Protein AF-A0A972GUT8-F1 (afdb_monomer)

Sequence (74 aa):
MIQFGPQLPISEIYMNAVIKQLQQNKGLDESQATQLFEKYYLPIYKQWGMQPNVEEFAEKFQNIDDLVSREEQA

Organism: NCBI:txid2654974

Radius of gyration: 12.43 Å; Cα contacts (8 Å, |Δi|>4): 32; chains: 1; bounding box: 36×27×29 Å

Solvent-accessible surface area (backbone atoms only — not comparable to full-atom values): 4455 Å² total; per-residue (Å²): 133,87,79,78,68,85,83,65,95,65,53,70,67,57,53,51,51,33,34,54,47,38,22,71,76,70,71,41,52,72,69,56,22,45,52,50,43,63,70,48,44,61,63,50,45,64,72,60,76,52,91,70,56,57,66,64,47,39,52,52,49,51,52,50,52,52,52,51,56,53,57,76,75,106

Mean predicted aligned error: 9.22 Å

Secondary structure (DSSP, 8-state):
-----S--S--HHHHHHHHHHHHHHH---HHHHHHHHHHHHHHHHHHHSS---HHHHHHHHHHHHHHHHHHTT-

pLDDT: mean 71.23, std 12.14, range [36.28, 85.88]

Nearest PDB structures (foldseek):
  8uh7-assembly1_A  TM=4.056E-01  e=4.509E+00  Tequatrovirus
  7ega-assembly1_R  TM=3.693E-01  e=3.480E+00  Homo sapiens

Foldseek 3Di:
DDDDPDDDVDDPVLLVLLLVLLCVPVVDDSVVSNVLCVVCVVVVCVVVVDDDDSVVVNVVSVVVVVVVVVVVVD

Structure (mmCIF, N/CA/C/O backbone):
data_AF-A0A972GUT8-F1
#
_entry.id   AF-A0A972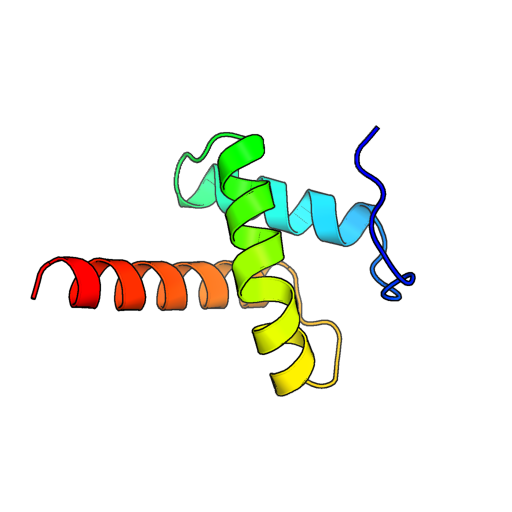GUT8-F1
#
loop_
_atom_site.group_PDB
_atom_site.id
_atom_site.type_symbol
_atom_site.label_atom_id
_atom_site.label_alt_id
_atom_site.label_comp_id
_atom_site.label_asym_id
_atom_site.label_entity_id
_atom_site.label_seq_id
_atom_site.pdbx_PDB_ins_code
_atom_site.Cartn_x
_atom_site.Cartn_y
_atom_site.Cartn_z
_atom_site.occupancy
_atom_site.B_iso_or_equiv
_atom_site.auth_seq_id
_atom_site.auth_comp_id
_atom_site.auth_asym_id
_atom_site.auth_atom_id
_atom_site.pdbx_PDB_model_num
ATOM 1 N N . MET A 1 1 ? 18.257 -6.288 8.010 1.00 36.28 1 MET A N 1
ATOM 2 C CA . MET A 1 1 ? 18.122 -6.642 6.582 1.00 36.28 1 MET A CA 1
ATOM 3 C C . MET A 1 1 ? 16.850 -7.462 6.4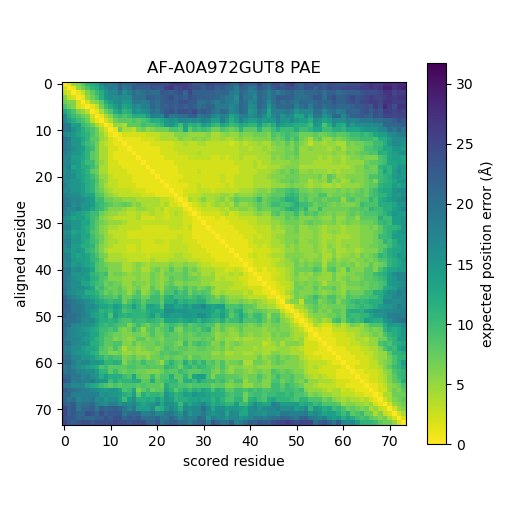67 1.00 36.28 1 MET A C 1
ATOM 5 O O . MET A 1 1 ? 16.847 -8.597 6.925 1.00 36.28 1 MET A O 1
ATOM 9 N N . ILE A 1 2 ? 15.747 -6.857 6.024 1.00 44.59 2 ILE A N 1
ATOM 10 C CA . ILE A 1 2 ? 14.469 -7.568 5.889 1.00 44.59 2 ILE A CA 1
ATOM 11 C C . ILE A 1 2 ? 14.574 -8.415 4.619 1.00 44.59 2 ILE A C 1
ATOM 13 O O . ILE A 1 2 ? 14.765 -7.879 3.531 1.00 44.59 2 ILE A O 1
ATOM 17 N N . GLN A 1 3 ? 14.568 -9.739 4.783 1.00 43.22 3 GLN A N 1
ATOM 18 C CA . GLN A 1 3 ? 14.557 -10.675 3.665 1.00 43.22 3 GLN A CA 1
ATOM 19 C C . GLN A 1 3 ? 13.130 -10.775 3.133 1.00 43.22 3 GLN A C 1
ATOM 21 O O . GLN A 1 3 ? 12.274 -11.403 3.753 1.00 43.22 3 GLN A O 1
ATOM 26 N N . PHE A 1 4 ? 12.886 -10.153 1.983 1.00 53.03 4 PHE A N 1
ATOM 27 C CA . PHE A 1 4 ? 11.680 -10.395 1.206 1.00 53.03 4 PHE A CA 1
ATOM 28 C C . PHE A 1 4 ? 11.768 -11.804 0.597 1.00 53.03 4 PHE A C 1
ATOM 30 O O . PHE A 1 4 ? 12.745 -12.146 -0.071 1.00 53.03 4 PHE A O 1
ATOM 37 N N . GLY A 1 5 ? 10.766 -12.641 0.892 1.00 47.34 5 GLY A N 1
ATOM 38 C CA . GLY A 1 5 ? 10.574 -13.969 0.299 1.00 47.34 5 GLY A CA 1
ATOM 39 C C . GLY A 1 5 ? 10.353 -13.920 -1.224 1.00 47.34 5 GLY A C 1
ATOM 40 O O . GLY A 1 5 ? 10.492 -12.858 -1.826 1.00 47.34 5 GLY A O 1
ATOM 41 N N . PRO A 1 6 ? 10.043 -15.066 -1.867 1.00 48.19 6 PRO A N 1
ATOM 42 C CA . PRO A 1 6 ? 10.297 -15.330 -3.286 1.00 48.19 6 PRO A CA 1
ATOM 43 C C . PRO A 1 6 ? 9.895 -14.158 -4.183 1.00 48.19 6 PRO A C 1
ATOM 45 O O . PRO A 1 6 ? 8.725 -13.790 -4.241 1.00 48.19 6 PRO A O 1
ATOM 48 N N . GLN A 1 7 ? 10.915 -13.600 -4.840 1.00 50.41 7 GLN A N 1
ATOM 49 C CA . GLN A 1 7 ? 10.914 -12.449 -5.743 1.00 50.41 7 GLN A CA 1
ATOM 50 C C . GLN A 1 7 ? 9.601 -12.322 -6.528 1.00 50.41 7 GLN A C 1
ATOM 52 O O . GLN A 1 7 ? 9.427 -12.922 -7.590 1.00 50.41 7 GLN A O 1
ATOM 57 N N . LEU A 1 8 ? 8.673 -11.516 -6.011 1.00 55.44 8 LEU A N 1
ATOM 58 C CA . LEU A 1 8 ? 7.621 -10.946 -6.842 1.00 55.44 8 LEU A CA 1
ATOM 59 C C . LEU A 1 8 ? 8.323 -10.102 -7.926 1.00 55.44 8 LEU A C 1
ATOM 61 O O . LEU A 1 8 ? 9.297 -9.421 -7.600 1.00 55.44 8 LEU A O 1
ATOM 65 N N . PRO A 1 9 ? 7.871 -10.102 -9.195 1.00 59.56 9 PRO A N 1
ATOM 66 C CA . PRO A 1 9 ? 8.481 -9.322 -10.278 1.00 59.56 9 PRO A CA 1
ATOM 67 C C . PRO A 1 9 ? 8.139 -7.825 -10.155 1.00 59.56 9 PRO A C 1
ATOM 69 O O . PRO A 1 9 ? 7.758 -7.165 -11.119 1.00 59.56 9 PRO A O 1
ATOM 72 N N . ILE A 1 10 ? 8.204 -7.286 -8.943 1.00 62.59 10 ILE A N 1
ATOM 73 C CA . ILE A 1 10 ? 7.903 -5.895 -8.650 1.00 62.59 10 ILE A CA 1
ATOM 74 C C . ILE A 1 10 ? 9.221 -5.168 -8.683 1.00 62.59 10 ILE A C 1
ATOM 76 O O . ILE A 1 10 ? 10.118 -5.452 -7.895 1.00 62.59 10 ILE A O 1
ATOM 80 N N . SER A 1 11 ? 9.333 -4.218 -9.599 1.00 74.56 11 SER A N 1
ATOM 81 C CA . SER A 1 11 ? 10.463 -3.308 -9.577 1.00 74.56 11 SER A CA 1
ATOM 82 C C . SER A 1 11 ? 10.470 -2.558 -8.242 1.00 74.56 11 SER A C 1
ATOM 84 O O . SER A 1 11 ? 9.457 -1.964 -7.870 1.00 74.56 11 SER A O 1
ATOM 86 N N . GLU A 1 12 ? 11.607 -2.533 -7.544 1.00 77.56 12 GLU A N 1
ATOM 87 C CA . GLU A 1 12 ? 11.799 -1.715 -6.333 1.00 77.56 12 GLU A CA 1
ATOM 88 C C . GLU A 1 12 ? 11.411 -0.244 -6.569 1.00 77.56 12 GLU A C 1
ATOM 90 O O . GLU A 1 12 ? 10.954 0.446 -5.662 1.00 77.56 12 GLU A O 1
ATOM 95 N N . ILE A 1 13 ? 11.522 0.228 -7.815 1.00 79.00 13 ILE A N 1
ATOM 96 C CA . ILE A 1 13 ? 11.090 1.563 -8.244 1.00 79.00 13 ILE A CA 1
ATOM 97 C C . ILE A 1 13 ? 9.571 1.728 -8.092 1.00 79.00 13 ILE A C 1
ATOM 99 O O . ILE A 1 13 ? 9.109 2.750 -7.591 1.00 79.00 13 ILE A O 1
ATOM 103 N N . TYR A 1 14 ? 8.792 0.720 -8.493 1.00 78.81 14 TYR A N 1
ATOM 104 C CA . TYR A 1 14 ? 7.332 0.736 -8.395 1.00 78.81 14 TYR A CA 1
ATOM 105 C C . TYR A 1 14 ? 6.874 0.687 -6.936 1.00 78.81 14 TYR A C 1
ATOM 107 O O . TYR A 1 14 ? 6.025 1.476 -6.529 1.00 78.81 14 TYR A O 1
ATOM 115 N N . MET A 1 15 ? 7.480 -0.195 -6.137 1.00 80.38 15 MET A N 1
ATOM 116 C CA . MET A 1 15 ? 7.200 -0.286 -4.703 1.00 80.38 15 MET A CA 1
ATOM 117 C C . MET A 1 15 ? 7.454 1.057 -4.008 1.00 80.38 15 MET A C 1
ATOM 119 O O . MET A 1 15 ? 6.566 1.574 -3.335 1.00 80.38 15 MET A O 1
ATOM 123 N N . ASN A 1 16 ? 8.619 1.670 -4.240 1.00 84.12 16 ASN A N 1
ATOM 124 C CA . ASN A 1 16 ? 8.938 2.980 -3.675 1.00 84.12 16 ASN A CA 1
ATOM 125 C C . ASN A 1 16 ? 7.981 4.080 -4.155 1.00 84.12 16 ASN A C 1
ATOM 127 O O . ASN A 1 16 ? 7.616 4.954 -3.371 1.00 84.12 16 ASN A O 1
ATOM 131 N N . ALA A 1 17 ? 7.541 4.041 -5.417 1.00 84.75 17 ALA A N 1
ATOM 132 C CA . ALA A 1 17 ? 6.575 5.004 -5.938 1.00 84.75 17 ALA A CA 1
ATOM 133 C C . ALA A 1 17 ? 5.217 4.897 -5.228 1.00 84.75 17 ALA A C 1
ATOM 135 O O . ALA A 1 17 ? 4.663 5.921 -4.829 1.00 84.75 17 ALA A O 1
ATOM 136 N N . VAL A 1 18 ? 4.715 3.676 -5.011 1.00 81.50 18 VAL A N 1
ATOM 137 C CA . VAL A 1 18 ? 3.465 3.436 -4.273 1.00 81.50 18 VAL A CA 1
ATOM 138 C C . VAL A 1 18 ? 3.602 3.865 -2.816 1.00 81.50 18 VAL A C 1
ATOM 140 O O . VAL A 1 18 ? 2.748 4.597 -2.325 1.00 81.50 18 VAL A O 1
ATOM 143 N N . ILE A 1 19 ? 4.679 3.464 -2.131 1.00 84.81 19 ILE A N 1
ATOM 144 C CA . ILE A 1 19 ? 4.933 3.848 -0.734 1.00 84.81 19 ILE A CA 1
ATOM 145 C C . ILE A 1 19 ? 4.935 5.371 -0.607 1.00 84.81 19 ILE A C 1
ATOM 147 O O . ILE A 1 19 ? 4.212 5.919 0.220 1.00 84.81 19 ILE A O 1
ATOM 151 N N . LYS A 1 20 ? 5.655 6.072 -1.487 1.00 85.88 20 LYS A N 1
ATOM 152 C CA . LYS A 1 20 ? 5.718 7.536 -1.480 1.00 85.88 20 LYS A CA 1
ATOM 153 C C . LYS A 1 20 ? 4.351 8.184 -1.719 1.00 85.88 20 LYS A C 1
ATOM 155 O O . LYS A 1 20 ? 4.024 9.170 -1.063 1.00 85.88 20 LYS A O 1
ATOM 160 N N . GLN A 1 21 ? 3.538 7.622 -2.613 1.00 84.38 21 GLN A N 1
ATOM 161 C CA . GLN A 1 21 ? 2.155 8.061 -2.828 1.00 84.38 21 GLN A CA 1
ATOM 162 C C . GLN A 1 21 ? 1.289 7.853 -1.575 1.00 84.38 21 GLN A C 1
ATOM 164 O O . GLN A 1 21 ? 0.560 8.757 -1.180 1.00 84.38 21 GLN A O 1
ATOM 169 N N . LEU A 1 22 ? 1.421 6.715 -0.886 1.00 82.06 22 LEU A N 1
ATOM 170 C CA . LEU A 1 22 ? 0.712 6.447 0.372 1.00 82.06 22 LEU A CA 1
ATOM 171 C C . LEU A 1 22 ? 1.105 7.437 1.477 1.00 82.06 22 LEU A C 1
ATOM 173 O O . LEU A 1 22 ? 0.233 7.930 2.197 1.00 82.06 22 LEU A O 1
ATOM 177 N N . GLN A 1 23 ? 2.393 7.779 1.578 1.00 84.94 23 GLN A N 1
ATOM 178 C CA . GLN A 1 23 ? 2.872 8.809 2.502 1.00 84.94 23 GLN A CA 1
ATOM 179 C C . GLN A 1 23 ? 2.263 10.178 2.179 1.00 84.94 23 GLN A C 1
ATOM 181 O O . GLN A 1 23 ? 1.789 10.863 3.081 1.00 84.94 23 GLN A O 1
ATOM 186 N N . GLN A 1 24 ? 2.222 10.570 0.901 1.00 84.12 24 GLN A N 1
ATOM 187 C CA . GLN A 1 24 ? 1.636 11.849 0.482 1.00 84.12 24 GLN A CA 1
ATOM 188 C C . GLN A 1 24 ? 0.123 11.916 0.713 1.00 84.12 24 GLN A C 1
ATOM 190 O O . GLN A 1 24 ? -0.384 12.951 1.136 1.00 84.12 24 GLN A O 1
ATOM 195 N N . ASN A 1 25 ? -0.591 10.820 0.467 1.00 78.38 25 ASN A N 1
ATOM 196 C CA . ASN A 1 25 ? -2.049 10.808 0.496 1.00 78.38 25 ASN A CA 1
ATOM 197 C C . ASN A 1 25 ? -2.634 10.676 1.909 1.00 78.38 25 ASN A C 1
ATOM 199 O O . ASN A 1 25 ? -3.702 11.221 2.179 1.00 78.38 25 ASN A O 1
ATOM 203 N N . LYS A 1 26 ? -1.971 9.933 2.806 1.00 71.69 26 LYS A N 1
ATOM 204 C CA . LYS A 1 26 ? -2.444 9.705 4.185 1.00 71.69 26 LYS A CA 1
ATOM 205 C C . LYS A 1 26 ? -1.559 10.338 5.263 1.00 71.69 26 LYS A C 1
ATOM 207 O O . LYS A 1 26 ? -1.895 10.240 6.438 1.00 71.69 26 LYS A O 1
ATOM 212 N N . GLY A 1 27 ? -0.450 10.980 4.893 1.00 79.75 27 GLY A N 1
ATOM 213 C CA . GLY A 1 27 ? 0.513 11.515 5.861 1.00 79.75 27 GLY A CA 1
ATOM 214 C C . GLY A 1 27 ? 1.204 10.419 6.677 1.00 79.75 27 GLY A C 1
ATOM 215 O O . GLY A 1 27 ? 1.556 10.646 7.829 1.00 79.75 27 GLY A O 1
ATOM 216 N N . LEU A 1 28 ? 1.333 9.217 6.109 1.00 80.12 28 LEU A N 1
ATOM 217 C CA . LEU A 1 28 ? 1.914 8.063 6.791 1.00 80.12 28 LEU A CA 1
ATOM 218 C C . LEU A 1 28 ? 3.440 8.135 6.807 1.00 80.12 28 LEU A C 1
ATOM 220 O O . LEU A 1 28 ? 4.071 8.614 5.863 1.00 80.12 28 LEU A O 1
ATOM 224 N N . ASP A 1 29 ? 4.030 7.571 7.854 1.00 85.00 29 ASP A N 1
ATOM 225 C CA . ASP A 1 29 ? 5.467 7.334 7.919 1.00 85.00 29 ASP A CA 1
ATOM 226 C C . ASP A 1 29 ? 5.881 6.175 6.999 1.00 85.00 29 ASP A C 1
ATOM 228 O O . ASP A 1 29 ? 5.076 5.293 6.690 1.00 85.00 29 ASP A O 1
ATOM 232 N N . GLU A 1 30 ? 7.147 6.145 6.575 1.00 82.19 30 GLU A N 1
ATOM 233 C CA . GLU A 1 30 ? 7.650 5.158 5.599 1.00 82.19 30 GLU A CA 1
ATOM 234 C C . GLU A 1 30 ? 7.380 3.717 6.054 1.00 82.19 30 GLU A C 1
ATOM 236 O O . GLU A 1 30 ? 6.931 2.874 5.276 1.00 82.19 30 GLU A O 1
ATOM 241 N N . SER A 1 31 ? 7.568 3.455 7.349 1.00 83.19 31 SER A N 1
ATOM 242 C CA . SER A 1 31 ? 7.311 2.148 7.955 1.00 83.19 31 SER A CA 1
ATOM 243 C C . SER A 1 31 ? 5.827 1.763 7.899 1.00 83.19 31 SER A C 1
ATOM 245 O O . SER A 1 31 ? 5.490 0.635 7.542 1.00 83.19 31 SER A O 1
ATOM 247 N N . GLN A 1 32 ? 4.918 2.708 8.169 1.00 83.38 32 GLN A N 1
ATOM 248 C CA . GLN A 1 32 ? 3.477 2.449 8.099 1.00 83.38 32 GLN A CA 1
ATOM 249 C C . GLN A 1 32 ? 3.009 2.245 6.659 1.00 83.38 32 GLN A C 1
ATOM 251 O O . GLN A 1 32 ? 2.239 1.326 6.392 1.00 83.38 32 GLN A O 1
ATOM 256 N N . ALA A 1 33 ? 3.505 3.059 5.726 1.00 83.44 33 ALA A N 1
ATOM 257 C CA . ALA A 1 33 ? 3.205 2.925 4.305 1.00 83.44 33 ALA A CA 1
ATOM 258 C C . ALA A 1 33 ? 3.724 1.595 3.735 1.00 83.44 33 ALA A C 1
ATOM 260 O O . ALA A 1 33 ? 3.025 0.952 2.953 1.00 83.44 33 ALA A O 1
ATOM 261 N N . THR A 1 34 ? 4.902 1.143 4.177 1.00 84.50 34 THR A N 1
ATOM 262 C CA . THR A 1 34 ? 5.466 -0.164 3.808 1.00 84.50 34 THR A CA 1
ATOM 263 C C . THR A 1 34 ? 4.627 -1.313 4.364 1.00 84.50 34 THR A C 1
ATOM 265 O O . THR A 1 34 ? 4.269 -2.217 3.617 1.00 84.50 34 THR A O 1
ATOM 268 N N . GLN A 1 35 ? 4.233 -1.262 5.640 1.00 83.62 35 GLN A N 1
ATOM 269 C CA . GLN A 1 35 ? 3.375 -2.295 6.233 1.00 83.62 35 GLN A CA 1
ATOM 270 C C . GLN A 1 35 ? 2.010 -2.379 5.555 1.00 83.62 35 GLN A C 1
ATOM 272 O O . GLN A 1 35 ? 1.513 -3.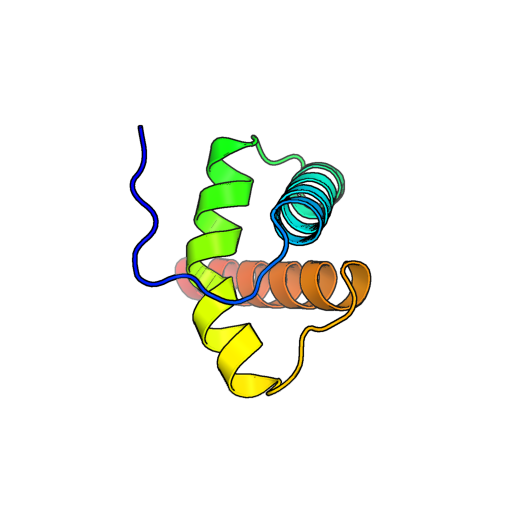475 5.296 1.00 83.62 35 GLN A O 1
ATOM 277 N N . LEU A 1 36 ? 1.407 -1.227 5.255 1.00 79.38 36 LEU A N 1
ATOM 278 C CA . LEU A 1 36 ? 0.186 -1.163 4.466 1.00 79.38 36 LEU A CA 1
ATOM 279 C C . LEU A 1 36 ? 0.418 -1.841 3.126 1.00 79.38 36 LEU A C 1
ATOM 281 O O . LEU A 1 36 ? -0.336 -2.755 2.784 1.00 79.38 36 LEU A O 1
ATOM 285 N N . PHE A 1 37 ? 1.458 -1.410 2.397 1.00 81.75 37 PHE A N 1
ATOM 286 C CA . PHE A 1 37 ? 1.835 -1.971 1.105 1.00 81.75 37 PHE A CA 1
ATOM 287 C C . PHE A 1 37 ? 1.907 -3.490 1.195 1.00 81.75 37 PHE A C 1
ATOM 289 O O . PHE A 1 37 ? 1.152 -4.160 0.512 1.00 81.75 37 PHE A O 1
ATOM 296 N N . GLU A 1 38 ? 2.686 -4.058 2.105 1.00 80.81 38 GLU A N 1
ATOM 297 C CA . GLU A 1 38 ? 2.785 -5.512 2.259 1.00 80.81 38 GLU A CA 1
ATOM 298 C C . GLU A 1 38 ? 1.445 -6.186 2.608 1.00 80.81 38 GLU A C 1
ATOM 300 O O . GLU A 1 38 ? 1.130 -7.246 2.059 1.00 80.81 38 GLU A O 1
ATOM 305 N N . LYS A 1 39 ? 0.626 -5.560 3.465 1.00 80.88 39 LYS A N 1
ATOM 306 C CA . LYS A 1 39 ? -0.673 -6.090 3.906 1.00 80.88 39 LYS A CA 1
ATOM 307 C C . LYS A 1 39 ? -1.661 -6.244 2.752 1.00 80.88 39 LYS A C 1
ATOM 309 O O . LYS A 1 39 ? -2.346 -7.266 2.671 1.00 80.88 39 LYS A O 1
ATOM 314 N N . TYR A 1 40 ? -1.744 -5.256 1.861 1.00 77.06 40 TYR A N 1
ATOM 315 C CA . TYR A 1 40 ? -2.755 -5.251 0.797 1.00 77.06 40 TYR A CA 1
ATOM 316 C C . TYR A 1 40 ? -2.193 -5.500 -0.606 1.00 77.06 40 TYR A C 1
ATOM 318 O O . TYR A 1 40 ? -2.953 -5.838 -1.513 1.00 77.06 40 TYR A O 1
ATOM 326 N N . TYR A 1 41 ? -0.876 -5.431 -0.803 1.00 76.62 41 TYR A N 1
ATOM 327 C CA . TYR A 1 41 ? -0.259 -5.605 -2.115 1.00 76.62 41 TYR A CA 1
ATOM 328 C C . TYR A 1 41 ? -0.547 -6.992 -2.679 1.00 76.62 41 TYR A C 1
ATOM 330 O O . TYR A 1 41 ? -1.052 -7.112 -3.791 1.00 76.62 41 TYR A O 1
ATOM 338 N N . LEU A 1 42 ? -0.268 -8.046 -1.906 1.00 71.62 42 LEU A N 1
ATOM 339 C CA . LEU A 1 42 ? -0.479 -9.431 -2.332 1.00 71.62 42 LEU A CA 1
ATOM 340 C C . LEU A 1 42 ? -1.931 -9.724 -2.748 1.00 71.6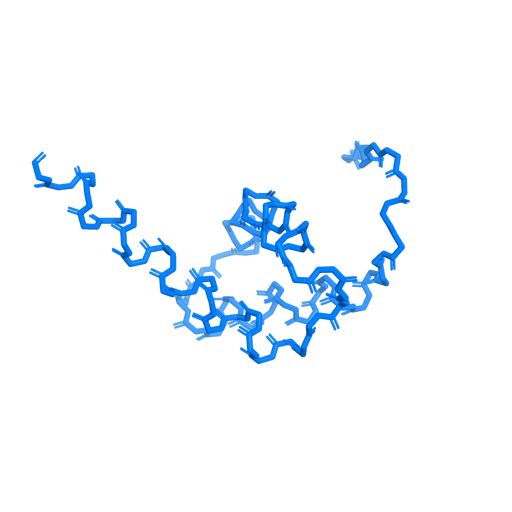2 42 LEU A C 1
ATOM 342 O O . LEU A 1 42 ? -2.122 -10.250 -3.849 1.00 71.62 42 LEU A O 1
ATOM 346 N N . PRO A 1 43 ? -2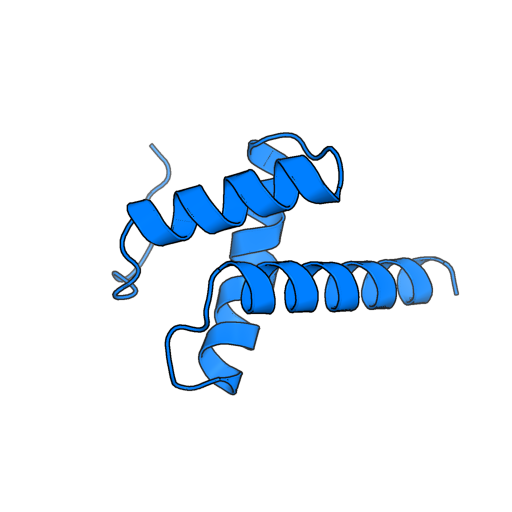.961 -9.411 -1.934 1.00 72.81 43 PRO A N 1
ATOM 347 C CA . PRO A 1 43 ? -4.343 -9.675 -2.324 1.00 72.81 43 PRO A CA 1
ATOM 348 C C . PRO A 1 43 ? -4.796 -8.821 -3.514 1.00 72.81 43 PRO A C 1
ATOM 350 O O . PRO A 1 43 ? -5.435 -9.359 -4.420 1.00 72.81 43 PRO A O 1
ATOM 353 N N . ILE A 1 44 ? -4.430 -7.535 -3.570 1.00 72.50 44 ILE A N 1
ATOM 354 C CA . ILE A 1 44 ? -4.832 -6.647 -4.672 1.00 72.50 44 ILE A CA 1
ATOM 355 C C . ILE A 1 44 ? -4.144 -7.063 -5.977 1.00 72.50 44 ILE A C 1
ATOM 357 O O . ILE A 1 44 ? -4.809 -7.214 -7.000 1.00 72.50 44 ILE A O 1
ATOM 361 N N . TYR A 1 45 ? -2.835 -7.319 -5.947 1.00 71.12 45 TYR A N 1
ATOM 362 C CA . TYR A 1 45 ? -2.073 -7.783 -7.108 1.00 71.12 45 TYR A CA 1
ATOM 363 C C . TYR A 1 45 ? -2.622 -9.109 -7.648 1.00 71.12 45 TYR A C 1
ATOM 365 O O . TYR A 1 45 ? -2.803 -9.270 -8.856 1.00 71.12 45 TYR A O 1
ATOM 373 N N . LYS A 1 46 ? -2.967 -10.043 -6.751 1.00 69.50 46 LYS A N 1
ATOM 374 C CA . LYS A 1 46 ? -3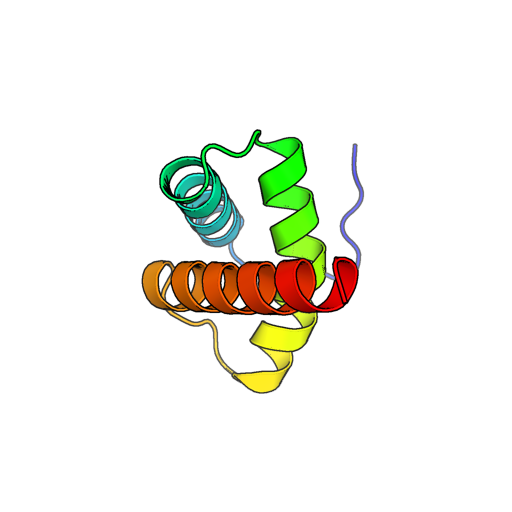.567 -11.329 -7.125 1.00 69.50 46 LYS A CA 1
ATOM 375 C C . LYS A 1 46 ? -4.954 -11.172 -7.754 1.00 69.50 46 LYS A C 1
ATOM 377 O O . LYS A 1 46 ? -5.283 -11.944 -8.650 1.00 69.50 46 LYS A O 1
ATOM 382 N N . GLN A 1 47 ? -5.759 -10.205 -7.308 1.00 69.19 47 GLN A N 1
ATOM 383 C CA . GLN A 1 47 ? -7.054 -9.915 -7.930 1.00 69.19 47 GLN A CA 1
ATOM 384 C C . GLN A 1 47 ? -6.925 -9.217 -9.284 1.00 69.19 47 GLN A C 1
ATOM 386 O O . GLN A 1 47 ? -7.754 -9.455 -10.158 1.00 69.19 47 GLN A O 1
ATOM 391 N N . TRP A 1 48 ? -5.913 -8.369 -9.467 1.00 68.81 48 TRP A N 1
ATOM 392 C CA . TRP A 1 48 ? -5.767 -7.606 -10.704 1.00 68.81 48 TRP A CA 1
ATOM 393 C C . TRP A 1 48 ? -5.130 -8.405 -11.842 1.00 68.81 48 TRP A C 1
ATOM 395 O O . TRP A 1 48 ? -5.393 -8.118 -13.006 1.00 68.81 48 TRP A O 1
ATOM 405 N N . GLY A 1 49 ? -4.287 -9.394 -11.532 1.00 64.56 49 GLY A N 1
ATOM 406 C CA . GLY A 1 49 ? -3.626 -10.236 -12.536 1.00 64.56 49 GLY A CA 1
ATOM 407 C C . GLY A 1 49 ? -2.577 -9.515 -13.399 1.00 64.56 49 GLY A C 1
ATOM 408 O O . GLY A 1 49 ? -1.847 -10.177 -14.132 1.00 64.56 49 GLY A O 1
ATOM 409 N N . MET A 1 50 ? -2.458 -8.187 -13.290 1.00 67.56 50 MET 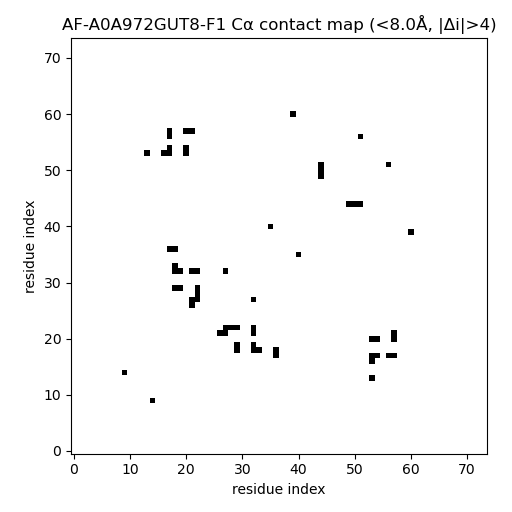A N 1
ATOM 410 C CA . MET A 1 50 ? -1.409 -7.357 -13.885 1.00 67.56 50 MET A CA 1
ATOM 411 C C . MET A 1 50 ? -0.919 -6.311 -12.882 1.00 67.56 50 MET A C 1
ATOM 413 O O . MET A 1 50 ? -1.598 -6.037 -11.895 1.00 67.56 50 MET A O 1
ATOM 417 N N . GLN A 1 51 ? 0.249 -5.719 -13.142 1.00 63.91 51 GLN A N 1
ATOM 418 C CA . GLN A 1 51 ? 0.777 -4.620 -12.338 1.00 63.91 51 GLN A CA 1
ATOM 419 C C . GLN A 1 51 ? -0.038 -3.343 -12.636 1.00 63.91 51 GLN A C 1
ATOM 421 O O . GLN A 1 51 ? -0.004 -2.855 -13.765 1.00 63.91 51 GLN A O 1
ATOM 426 N N . PRO A 1 52 ? -0.818 -2.836 -11.676 1.00 67.25 52 PRO A N 1
ATOM 427 C CA . PRO A 1 52 ? -1.684 -1.676 -11.878 1.00 67.25 52 PRO A CA 1
ATOM 428 C C . PRO A 1 52 ? -0.882 -0.374 -11.858 1.00 67.25 52 PRO A C 1
ATOM 430 O O . PRO A 1 52 ? 0.243 -0.336 -11.356 1.00 67.25 52 PRO A O 1
ATOM 433 N N . ASN A 1 53 ? -1.447 0.717 -12.370 1.00 75.06 53 ASN A N 1
ATOM 434 C CA . ASN A 1 53 ? -0.795 2.022 -12.273 1.00 75.06 53 ASN A CA 1
ATOM 435 C C . ASN A 1 53 ? -0.658 2.461 -10.812 1.00 75.06 53 ASN A C 1
ATOM 437 O O . ASN A 1 53 ? -1.520 2.170 -9.988 1.00 75.06 53 ASN A O 1
ATOM 441 N N . VAL A 1 54 ? 0.429 3.174 -10.497 1.00 69.06 54 VAL A N 1
ATOM 442 C CA . VAL A 1 54 ? 0.751 3.610 -9.125 1.00 69.06 54 VAL A CA 1
ATOM 443 C C . VAL A 1 54 ? -0.402 4.406 -8.502 1.00 69.06 54 VAL A C 1
ATOM 445 O O . VAL A 1 54 ? -0.734 4.172 -7.344 1.00 69.06 54 VAL A O 1
ATOM 448 N N . GLU A 1 55 ? -1.039 5.293 -9.271 1.00 73.81 55 GLU A N 1
ATOM 449 C CA . GLU A 1 55 ? -2.183 6.099 -8.820 1.00 73.81 55 GLU A CA 1
ATOM 450 C C . GLU A 1 55 ? -3.418 5.239 -8.519 1.00 73.81 55 GLU A C 1
ATOM 452 O O . GLU A 1 55 ? -3.949 5.302 -7.413 1.00 73.81 55 GLU A O 1
ATOM 457 N N . GLU A 1 56 ? -3.831 4.367 -9.447 1.00 76.69 56 GLU A N 1
ATOM 458 C CA . GLU A 1 56 ? -4.974 3.465 -9.224 1.00 76.69 56 GLU A CA 1
ATOM 459 C C . GLU A 1 56 ? -4.725 2.514 -8.047 1.00 76.69 56 GLU A C 1
ATOM 461 O O . GLU A 1 56 ? -5.635 2.181 -7.284 1.00 76.69 56 GLU A O 1
ATOM 466 N N . PHE A 1 57 ? -3.476 2.078 -7.882 1.00 75.81 57 PHE A N 1
ATOM 467 C CA . PHE A 1 57 ? -3.081 1.226 -6.774 1.00 75.81 57 PHE A CA 1
ATOM 468 C C . PHE A 1 57 ? -3.161 1.970 -5.441 1.00 75.81 57 PHE A C 1
ATOM 470 O O . PHE A 1 5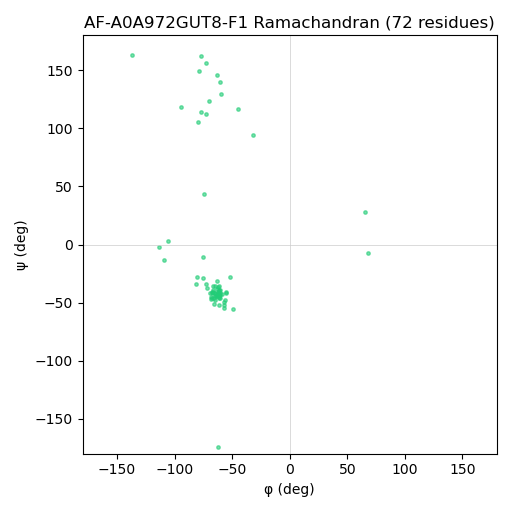7 ? -3.744 1.449 -4.490 1.00 75.81 57 PHE A O 1
ATOM 477 N N . ALA A 1 58 ? -2.645 3.198 -5.375 1.00 72.94 58 ALA A N 1
ATOM 478 C CA . ALA A 1 58 ? -2.726 4.037 -4.184 1.00 72.94 58 ALA A CA 1
ATOM 479 C C . ALA A 1 58 ? -4.186 4.350 -3.802 1.00 72.94 58 ALA A C 1
ATOM 481 O O . ALA A 1 58 ? -4.544 4.275 -2.626 1.00 72.94 58 ALA A O 1
ATOM 482 N N . GLU A 1 59 ? -5.051 4.615 -4.783 1.00 77.81 59 GLU A N 1
ATOM 483 C CA . GLU A 1 59 ? -6.473 4.895 -4.556 1.00 77.81 59 GLU A CA 1
ATOM 484 C C . GLU A 1 59 ? -7.231 3.661 -4.029 1.00 77.81 59 GLU A C 1
ATOM 486 O O . GLU A 1 59 ? -8.027 3.749 -3.086 1.00 77.81 59 GLU A O 1
ATOM 491 N N . LYS A 1 60 ? -6.941 2.469 -4.573 1.00 75.00 60 LYS A N 1
ATOM 492 C CA . LYS A 1 60 ? -7.479 1.195 -4.060 1.00 75.00 60 LYS A CA 1
ATOM 493 C C . LYS A 1 60 ? -7.063 0.941 -2.619 1.00 75.00 60 LYS A C 1
ATOM 495 O O . LYS A 1 60 ? -7.882 0.510 -1.810 1.00 75.00 60 LYS A O 1
ATOM 500 N N . PHE A 1 61 ? -5.808 1.228 -2.304 1.00 75.62 61 PHE A N 1
ATOM 501 C CA . PHE A 1 61 ? -5.279 1.136 -0.953 1.00 75.62 61 PHE A CA 1
ATOM 502 C C . PHE A 1 61 ? -6.001 2.057 0.023 1.00 75.62 61 PHE A C 1
ATOM 504 O O . PHE A 1 61 ? -6.379 1.616 1.105 1.00 75.62 61 PHE A O 1
ATOM 511 N N . GLN A 1 62 ? -6.235 3.314 -0.362 1.00 71.31 62 GLN A N 1
ATOM 512 C CA . GLN A 1 62 ? -6.991 4.249 0.467 1.00 71.31 62 GLN A CA 1
ATOM 513 C C . GLN A 1 62 ? -8.414 3.760 0.728 1.00 71.31 62 GLN A C 1
ATOM 515 O O . GLN A 1 62 ? -8.859 3.814 1.870 1.00 71.31 62 GLN A O 1
ATOM 520 N N . ASN A 1 63 ? -9.094 3.249 -0.302 1.00 76.06 63 ASN A N 1
ATOM 521 C CA . ASN A 1 63 ? -10.441 2.697 -0.163 1.00 76.06 63 ASN A CA 1
ATOM 522 C C . ASN A 1 63 ? -10.476 1.497 0.788 1.00 76.06 63 ASN A C 1
ATOM 524 O O . ASN A 1 63 ? -11.368 1.401 1.623 1.00 76.06 63 ASN A O 1
ATOM 528 N N . ILE A 1 64 ? -9.514 0.579 0.678 1.00 70.38 64 ILE A N 1
ATOM 529 C CA . ILE A 1 64 ? -9.457 -0.595 1.556 1.00 70.38 64 ILE A CA 1
ATOM 530 C C . ILE A 1 64 ? -9.149 -0.179 2.994 1.00 70.38 64 ILE A C 1
ATOM 532 O O . ILE A 1 64 ? -9.775 -0.687 3.917 1.00 70.38 64 ILE A O 1
ATOM 536 N N . ASP A 1 65 ? -8.227 0.759 3.195 1.00 70.00 65 ASP A N 1
ATOM 537 C CA . ASP A 1 65 ? -7.896 1.241 4.533 1.00 70.00 65 ASP A CA 1
ATOM 538 C C . ASP A 1 65 ? -9.060 2.003 5.194 1.00 70.00 65 ASP A C 1
ATOM 540 O O . ASP A 1 65 ? -9.285 1.853 6.393 1.00 70.00 65 ASP A O 1
ATOM 544 N N . ASP A 1 66 ? -9.840 2.767 4.419 1.00 74.56 66 ASP A N 1
ATOM 545 C CA . ASP A 1 66 ? -11.078 3.411 4.887 1.00 74.56 66 ASP A CA 1
ATOM 546 C C . ASP A 1 66 ? -12.151 2.381 5.275 1.00 74.56 66 ASP A C 1
ATOM 548 O O . ASP A 1 66 ? -12.749 2.476 6.347 1.00 74.56 66 ASP A O 1
ATOM 552 N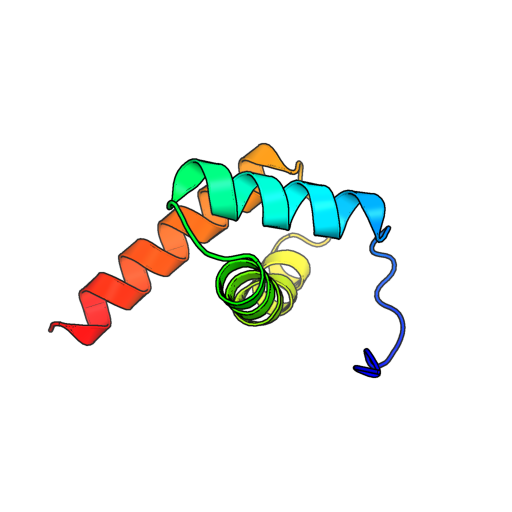 N . LEU A 1 67 ? -12.341 1.347 4.445 1.00 66.94 67 LEU A N 1
ATOM 553 C CA . LEU A 1 67 ? -13.272 0.250 4.722 1.00 66.94 67 LEU A CA 1
ATOM 554 C C . LEU A 1 67 ? -12.889 -0.516 5.994 1.00 66.94 67 LEU A C 1
ATOM 556 O O . LEU A 1 67 ? -13.741 -0.740 6.849 1.00 66.94 67 LEU A O 1
ATOM 560 N N . VAL A 1 68 ? -11.609 -0.862 6.153 1.00 65.06 68 VAL A N 1
ATOM 561 C CA . VAL A 1 68 ? -11.108 -1.562 7.345 1.00 65.06 68 VAL A CA 1
ATOM 562 C C . VAL A 1 68 ? -11.217 -0.676 8.590 1.00 65.06 68 VAL A C 1
ATOM 564 O O . VAL A 1 68 ? -11.670 -1.147 9.629 1.00 65.06 68 VAL A O 1
ATOM 567 N N . SER A 1 69 ? -10.884 0.616 8.489 1.00 65.81 69 SER A N 1
ATOM 568 C CA . SER A 1 69 ? -11.030 1.563 9.608 1.00 65.81 69 SER A CA 1
ATOM 569 C C . SER A 1 69 ? -12.486 1.739 10.045 1.00 65.81 69 SER A C 1
ATOM 571 O O . SER A 1 69 ? -12.752 1.982 11.221 1.00 65.81 69 SER A O 1
ATOM 573 N N . ARG A 1 70 ? -13.439 1.619 9.111 1.00 60.28 70 ARG A N 1
ATOM 574 C CA . ARG A 1 70 ? -14.876 1.649 9.409 1.00 60.28 70 ARG A CA 1
ATOM 575 C C . ARG A 1 70 ? -15.370 0.390 10.111 1.00 60.28 70 ARG A C 1
ATOM 577 O O . ARG A 1 70 ? -16.225 0.510 10.980 1.00 60.28 70 ARG A O 1
ATOM 584 N N . GLU A 1 71 ? -14.859 -0.786 9.755 1.00 56.97 71 GLU A N 1
ATOM 585 C CA . GLU A 1 71 ? -15.239 -2.041 10.419 1.00 56.97 71 GLU A CA 1
ATOM 586 C C . GLU A 1 71 ? -14.593 -2.201 11.802 1.00 56.97 71 GLU A C 1
ATOM 588 O O . GLU A 1 71 ? -15.195 -2.799 12.684 1.00 56.97 71 GLU A O 1
ATOM 593 N N . GLU A 1 72 ? -13.413 -1.622 12.038 1.00 49.16 72 GLU A N 1
ATOM 594 C CA . GLU A 1 72 ? -12.733 -1.696 13.342 1.00 49.16 72 GLU A CA 1
ATOM 595 C C . GLU A 1 72 ? -13.362 -0.777 14.416 1.00 49.16 72 GLU A C 1
ATOM 597 O O . GLU A 1 72 ? -13.057 -0.901 15.601 1.00 49.16 72 GLU A O 1
ATOM 602 N N . GLN A 1 73 ? -14.272 0.125 14.021 1.00 49.31 73 GLN A N 1
ATOM 603 C CA . GLN A 1 73 ? -15.042 0.996 14.925 1.00 49.31 73 GLN A CA 1
ATOM 604 C C . GLN A 1 73 ? -16.518 0.581 15.097 1.00 49.31 73 GLN A C 1
ATOM 606 O O . GLN A 1 73 ? -17.257 1.298 15.779 1.00 49.31 73 GLN A O 1
ATOM 611 N N . ALA A 1 74 ? -16.956 -0.526 14.484 1.00 45.03 74 ALA A N 1
ATOM 612 C CA . ALA A 1 74 ? -18.343 -1.005 14.517 1.00 45.03 74 ALA A CA 1
ATOM 613 C C . ALA A 1 74 ? -18.594 -2.079 15.588 1.00 45.03 74 ALA A C 1
ATOM 615 O O . ALA A 1 74 ? -17.721 -2.951 15.791 1.00 45.03 74 ALA A O 1
#